Protein AF-A0A1Q7HZE9-F1 (afdb_monomer)

Mean predicted aligned error: 6.3 Å

Solvent-accessible surface area (backbone atoms only — not comparable to full-atom values): 8046 Å² total; per-residue (Å²): 132,82,79,82,75,76,74,52,75,67,42,49,25,52,51,51,8,36,46,72,39,68,31,38,79,47,77,56,101,90,44,35,24,48,38,35,73,38,52,56,94,46,41,68,56,49,51,52,51,26,73,63,34,56,96,59,29,53,78,61,49,77,51,98,76,32,27,34,36,59,33,56,78,47,74,65,48,53,55,48,52,58,35,69,77,31,68,73,62,37,62,76,65,65,43,72,65,12,52,53,45,22,56,48,39,56,52,48,55,52,51,64,70,66,68,57,94,74,76,68,66,70,82,65,59,74,78,75,80,77,73,76,70,77,85,125

Secondary structure (DSSP, 8-state):
-----PPPHHHHHHHHHHHHTT-EEEEETTEEEEEEEE-GGGHHHHHHHHHHHTTTSPPPEE-SS-EEEEPPP-HHHHHHHHHHT-HHHHHHH--HHHHHHHHHHHHHHHHHHTT-SS-GGGGGPPPPP-------

Structure (mmCIF, N/CA/C/O backbone):
data_AF-A0A1Q7HZE9-F1
#
_entry.id   AF-A0A1Q7HZE9-F1
#
loop_
_atom_site.group_PDB
_atom_site.id
_atom_site.type_symbol
_atom_site.label_atom_id
_atom_site.label_alt_id
_atom_site.label_comp_id
_atom_site.label_asym_id
_atom_site.label_entity_id
_atom_site.label_seq_id
_atom_site.pdbx_PDB_ins_code
_atom_site.Cartn_x
_atom_site.Cartn_y
_atom_site.Cartn_z
_atom_site.occupancy
_atom_site.B_iso_or_equiv
_atom_site.auth_seq_id
_atom_site.auth_comp_id
_atom_site.auth_asym_id
_atom_site.auth_atom_id
_atom_site.pdbx_PDB_model_num
ATOM 1 N N . MET A 1 1 ? -0.436 -19.605 14.815 1.00 36.84 1 MET A N 1
ATOM 2 C CA . MET A 1 1 ? -1.090 -18.324 15.170 1.00 36.84 1 MET A CA 1
ATOM 3 C C . MET A 1 1 ? -0.115 -17.196 14.875 1.00 36.84 1 MET A C 1
ATOM 5 O O . MET A 1 1 ? 0.815 -17.005 15.647 1.00 36.84 1 MET A O 1
ATOM 9 N N . ALA A 1 2 ? -0.259 -16.502 13.743 1.00 45.00 2 ALA A N 1
ATOM 10 C CA . ALA A 1 2 ? 0.578 -15.340 13.453 1.00 45.00 2 ALA A CA 1
ATOM 11 C C . ALA A 1 2 ? 0.302 -14.262 14.514 1.00 45.00 2 ALA A C 1
ATOM 13 O O . ALA A 1 2 ? -0.853 -13.878 14.723 1.00 45.00 2 ALA A O 1
ATOM 14 N N . ARG A 1 3 ? 1.344 -13.827 15.233 1.00 47.09 3 ARG A N 1
ATOM 15 C CA . ARG A 1 3 ? 1.274 -12.648 16.105 1.00 47.09 3 ARG A CA 1
ATOM 16 C C . ARG A 1 3 ? 0.713 -11.502 15.260 1.00 47.09 3 ARG A C 1
ATOM 18 O O . ARG A 1 3 ? 1.301 -11.155 14.243 1.00 47.09 3 ARG A O 1
ATOM 25 N N . ARG A 1 4 ? -0.434 -10.951 15.663 1.00 67.44 4 ARG A N 1
ATOM 26 C CA . ARG A 1 4 ? -1.037 -9.763 15.045 1.00 67.44 4 ARG A CA 1
ATOM 27 C C . ARG A 1 4 ? -0.172 -8.566 15.424 1.00 67.44 4 ARG A C 1
ATOM 29 O O . ARG A 1 4 ? -0.395 -7.951 16.462 1.00 67.44 4 ARG A O 1
ATOM 36 N N . ILE A 1 5 ? 0.892 -8.335 14.664 1.00 76.56 5 ILE A N 1
ATOM 37 C CA . ILE A 1 5 ? 1.796 -7.208 14.879 1.00 76.56 5 ILE A CA 1
ATOM 38 C C . ILE A 1 5 ? 0.997 -5.943 14.574 1.00 76.56 5 ILE A C 1
ATOM 40 O O . ILE A 1 5 ? 0.588 -5.721 13.436 1.00 76.56 5 ILE A O 1
ATOM 44 N N . ALA A 1 6 ? 0.730 -5.142 15.605 1.00 84.81 6 ALA A N 1
ATOM 45 C CA . ALA A 1 6 ? 0.088 -3.852 15.417 1.00 84.81 6 ALA A CA 1
ATOM 46 C C . ALA A 1 6 ? 1.022 -2.949 14.593 1.00 84.81 6 ALA A C 1
ATOM 48 O O . ALA A 1 6 ? 2.205 -2.855 14.932 1.00 84.81 6 ALA A O 1
ATOM 49 N N . PRO A 1 7 ? 0.527 -2.309 13.521 1.00 88.75 7 PRO A N 1
ATOM 50 C CA . PRO A 1 7 ? 1.341 -1.391 12.750 1.00 88.75 7 PRO A CA 1
ATOM 51 C C . PRO A 1 7 ? 1.722 -0.177 13.588 1.00 88.75 7 PRO A C 1
ATOM 53 O O . PRO A 1 7 ? 0.885 0.385 14.296 1.00 88.75 7 PRO A O 1
ATOM 56 N N . ASP A 1 8 ? 2.971 0.254 13.469 1.00 90.31 8 ASP A N 1
ATOM 57 C CA . ASP A 1 8 ? 3.403 1.508 14.076 1.00 90.31 8 ASP A CA 1
ATOM 58 C C . ASP A 1 8 ? 2.775 2.727 13.355 1.00 90.31 8 ASP A C 1
ATOM 60 O O . ASP A 1 8 ? 2.248 2.607 12.239 1.00 90.31 8 ASP A O 1
ATOM 64 N N . PRO A 1 9 ? 2.818 3.933 13.954 1.00 90.56 9 PRO A N 1
ATOM 65 C CA . PRO A 1 9 ? 2.228 5.121 13.342 1.00 90.56 9 PRO A CA 1
ATOM 66 C C . PRO A 1 9 ? 2.764 5.448 11.940 1.00 90.56 9 PRO A C 1
ATOM 68 O O . PRO A 1 9 ? 2.000 5.921 11.099 1.00 90.56 9 PRO A O 1
ATOM 71 N N . ALA A 1 10 ? 4.041 5.184 11.646 1.00 90.69 10 ALA A N 1
ATOM 72 C CA . ALA A 1 10 ? 4.611 5.427 10.321 1.00 90.69 10 ALA A CA 1
ATOM 73 C C . ALA A 1 10 ? 4.074 4.418 9.294 1.00 90.69 10 ALA A C 1
ATOM 75 O O . ALA A 1 10 ? 3.722 4.795 8.174 1.00 90.69 10 ALA A O 1
ATOM 76 N N . GLN A 1 11 ? 3.925 3.150 9.679 1.00 93.25 11 GLN A N 1
ATOM 77 C CA . GLN A 1 11 ? 3.277 2.128 8.855 1.00 93.25 11 GLN A CA 1
ATOM 78 C C . GLN A 1 11 ? 1.825 2.489 8.546 1.00 93.25 11 GLN A C 1
ATOM 80 O O . GLN A 1 11 ? 1.396 2.358 7.398 1.00 93.25 11 GLN A O 1
ATOM 85 N N . VAL A 1 12 ? 1.085 3.018 9.526 1.00 93.50 12 VAL A N 1
ATOM 86 C CA . VAL A 1 12 ? -0.278 3.528 9.310 1.00 93.50 12 VAL A CA 1
ATOM 87 C C . VAL A 1 12 ? -0.287 4.646 8.262 1.00 93.50 12 VAL A C 1
ATOM 89 O O . VAL A 1 12 ? -1.111 4.614 7.349 1.00 93.50 12 VAL A O 1
ATOM 92 N N . GLN A 1 13 ? 0.659 5.590 8.306 1.00 94.75 13 GLN A N 1
ATOM 93 C CA . GLN A 1 13 ? 0.758 6.642 7.283 1.00 94.75 13 GLN A CA 1
ATOM 94 C C . GLN A 1 13 ? 1.058 6.085 5.886 1.00 94.75 13 GLN A C 1
ATOM 96 O O . GLN A 1 13 ? 0.469 6.534 4.900 1.00 94.75 13 GLN A O 1
ATOM 101 N N . VAL A 1 14 ? 1.933 5.081 5.781 1.00 95.31 14 VAL A N 1
ATOM 102 C CA . VAL A 1 14 ? 2.225 4.411 4.504 1.00 95.31 14 VAL A CA 1
ATOM 103 C C . VAL A 1 14 ? 0.992 3.679 3.970 1.00 95.31 14 VAL A C 1
ATOM 105 O O . VAL A 1 14 ? 0.710 3.759 2.771 1.00 95.31 14 VAL A O 1
ATOM 108 N N . LEU A 1 15 ? 0.223 3.011 4.835 1.00 95.75 15 LEU A N 1
ATOM 109 C CA . LEU A 1 15 ? -1.041 2.372 4.464 1.00 95.75 15 LEU A CA 1
ATOM 110 C C . LEU A 1 15 ? -2.057 3.400 3.959 1.00 95.75 15 LEU A C 1
ATOM 112 O O . LEU A 1 15 ? -2.589 3.232 2.863 1.00 95.75 15 LEU A O 1
ATOM 116 N N . ILE A 1 16 ? -2.273 4.491 4.698 1.00 96.06 16 ILE A N 1
ATOM 117 C CA . ILE A 1 16 ? -3.205 5.558 4.310 1.00 96.06 16 ILE A CA 1
ATOM 118 C C . ILE A 1 16 ? -2.789 6.188 2.978 1.00 96.06 16 ILE A C 1
ATOM 120 O O . ILE A 1 16 ? -3.603 6.263 2.061 1.00 96.06 16 ILE A O 1
ATOM 124 N N . GLY A 1 17 ? -1.524 6.591 2.823 1.00 95.94 17 GLY A N 1
ATOM 125 C CA . GLY A 1 17 ? -1.032 7.179 1.573 1.00 95.94 17 GLY A CA 1
ATOM 126 C C . GLY A 1 17 ? -1.133 6.218 0.385 1.00 95.94 17 GLY A C 1
ATOM 127 O O . GLY A 1 17 ? -1.454 6.632 -0.730 1.00 95.94 17 GLY A O 1
ATOM 128 N N . THR A 1 18 ? -0.928 4.919 0.627 1.00 96.38 18 THR A N 1
ATOM 129 C CA . THR A 1 18 ? -1.138 3.870 -0.378 1.00 96.38 18 THR A CA 1
ATOM 130 C C . THR A 1 18 ? -2.600 3.771 -0.786 1.00 96.38 18 THR A C 1
ATOM 132 O O . THR A 1 18 ? -2.880 3.756 -1.983 1.00 96.38 18 THR A O 1
ATOM 135 N N . LEU A 1 19 ? -3.525 3.761 0.173 1.00 96.50 19 LEU A N 1
ATOM 136 C CA . LEU A 1 19 ? -4.966 3.664 -0.071 1.00 96.50 19 LEU A CA 1
ATOM 137 C C . LEU A 1 19 ? -5.555 4.906 -0.750 1.00 96.50 19 LEU A C 1
ATOM 139 O O . LEU A 1 19 ? -6.396 4.767 -1.633 1.00 96.50 19 LEU A O 1
ATOM 143 N N . LEU A 1 20 ? -5.082 6.101 -0.389 1.00 94.75 20 LEU A N 1
ATOM 144 C CA . LEU A 1 20 ? -5.455 7.350 -1.062 1.00 94.75 20 LEU A CA 1
ATOM 145 C C . LEU A 1 20 ? -4.970 7.395 -2.516 1.00 94.75 20 LEU A C 1
ATOM 147 O O . LEU A 1 20 ? -5.588 8.034 -3.364 1.00 94.75 20 LEU A O 1
ATOM 151 N N . GLY A 1 21 ? -3.853 6.730 -2.809 1.00 94.44 21 GLY A N 1
ATOM 152 C CA . GLY A 1 21 ? -3.359 6.546 -4.165 1.00 94.44 21 GLY A CA 1
ATOM 153 C C . GLY A 1 21 ? -4.010 5.351 -4.865 1.00 94.44 21 GLY A C 1
ATOM 154 O O . GLY A 1 21 ? -5.180 5.352 -5.258 1.00 94.44 21 GLY A O 1
ATOM 155 N N . ARG A 1 22 ? -3.202 4.313 -5.086 1.00 94.75 22 ARG A N 1
ATOM 156 C CA . ARG A 1 22 ? -3.571 3.153 -5.914 1.00 94.75 22 ARG A CA 1
ATOM 157 C C . ARG A 1 22 ? -3.902 1.885 -5.142 1.00 94.75 22 ARG A C 1
ATOM 159 O O . ARG A 1 22 ? -4.406 0.935 -5.735 1.00 94.75 22 ARG A O 1
ATOM 166 N N . GLY A 1 23 ? -3.624 1.857 -3.846 1.00 95.62 23 GLY A N 1
ATOM 167 C CA . GLY A 1 23 ? -4.011 0.760 -2.977 1.00 95.62 23 GLY A CA 1
ATOM 168 C C . GLY A 1 23 ? -5.525 0.610 -2.938 1.00 95.62 23 GLY A C 1
ATOM 169 O O . GLY A 1 23 ? -6.270 1.588 -3.015 1.00 95.62 23 GLY A O 1
ATOM 170 N N . ARG A 1 24 ? -5.991 -0.625 -2.824 1.00 95.81 24 ARG A N 1
ATOM 171 C CA . ARG A 1 24 ? -7.402 -0.962 -2.665 1.00 95.81 24 ARG A CA 1
ATOM 172 C C . ARG A 1 24 ? -7.547 -1.925 -1.505 1.00 95.81 24 ARG A C 1
ATOM 174 O O . ARG A 1 24 ? -6.731 -2.828 -1.348 1.00 95.81 24 ARG A O 1
ATOM 181 N N . LEU A 1 25 ? -8.596 -1.734 -0.717 1.00 95.94 25 LEU A N 1
ATOM 182 C CA . LEU A 1 25 ? -9.053 -2.741 0.227 1.00 95.94 25 LEU A CA 1
ATOM 183 C C . LEU A 1 25 ? -10.051 -3.631 -0.499 1.00 95.94 25 LEU A C 1
ATOM 185 O O . LEU A 1 25 ? -11.024 -3.140 -1.067 1.00 95.94 25 LEU A O 1
ATOM 189 N N . VAL A 1 26 ? -9.779 -4.927 -0.517 1.00 94.31 26 VAL A N 1
ATOM 190 C CA . VAL A 1 26 ? -10.618 -5.923 -1.175 1.00 94.31 26 VAL A CA 1
ATOM 191 C C . VAL A 1 26 ? -11.153 -6.854 -0.098 1.00 94.31 26 VAL A C 1
ATOM 193 O O . VAL A 1 26 ? -10.385 -7.447 0.660 1.00 94.31 26 VAL A O 1
ATOM 196 N N . ALA A 1 27 ? -12.476 -6.957 -0.017 1.00 91.88 27 ALA A N 1
ATOM 197 C CA . ALA A 1 27 ? -13.153 -7.889 0.872 1.00 91.88 27 ALA A CA 1
ATOM 198 C C . ALA A 1 27 ? -13.407 -9.220 0.149 1.00 91.88 27 ALA A C 1
ATOM 200 O O . ALA A 1 27 ? -13.814 -9.239 -1.013 1.00 91.88 27 ALA A O 1
ATOM 201 N N . ASN A 1 28 ? -13.173 -10.332 0.837 1.00 87.38 28 ASN A N 1
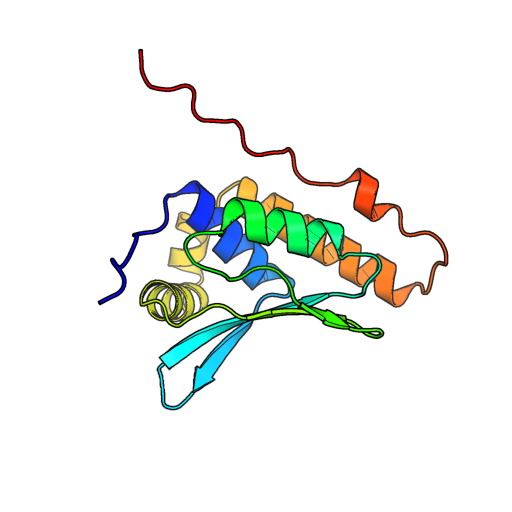ATOM 202 C CA . ASN A 1 28 ? -13.575 -11.674 0.426 1.00 87.38 28 ASN A CA 1
ATOM 203 C C . ASN A 1 28 ? -14.152 -12.438 1.635 1.00 87.38 28 ASN A C 1
ATOM 205 O O . ASN A 1 28 ? -14.241 -11.894 2.736 1.00 87.38 28 ASN A O 1
ATOM 209 N N . ALA A 1 29 ? -14.524 -13.706 1.437 1.00 86.06 29 ALA A N 1
ATOM 210 C CA . ALA A 1 29 ? -15.051 -14.562 2.506 1.00 86.06 29 ALA A CA 1
ATOM 211 C C . ALA A 1 29 ? -14.085 -14.725 3.699 1.00 86.06 29 ALA A C 1
ATOM 213 O O . ALA A 1 29 ? -14.511 -14.998 4.817 1.00 86.06 29 ALA A O 1
ATOM 214 N N . GLU A 1 30 ? -12.785 -14.533 3.477 1.00 81.25 30 GLU A N 1
ATOM 215 C CA . GLU A 1 30 ? -11.743 -14.700 4.489 1.00 81.25 30 GLU A CA 1
ATOM 216 C C . GLU A 1 30 ? -11.469 -13.397 5.252 1.00 81.25 30 GLU A C 1
ATOM 218 O O . GLU A 1 30 ? -10.954 -13.451 6.368 1.00 81.25 30 GLU A O 1
ATOM 223 N N . GLY A 1 31 ? -11.829 -12.230 4.705 1.00 86.38 31 GLY A N 1
ATOM 224 C CA . GLY A 1 31 ? -11.716 -10.914 5.338 1.00 86.38 31 GLY A CA 1
ATOM 225 C C . GLY A 1 31 ? -11.319 -9.797 4.368 1.00 86.38 31 GLY A C 1
ATOM 226 O O . GLY A 1 31 ? -11.541 -9.878 3.163 1.00 86.38 31 GLY A O 1
ATOM 227 N N . VAL A 1 32 ? -10.729 -8.726 4.904 1.00 91.75 32 VAL A N 1
ATOM 228 C CA . VAL A 1 32 ? -10.247 -7.579 4.117 1.00 91.75 32 VAL A CA 1
ATOM 229 C C . VAL A 1 32 ? -8.731 -7.663 3.962 1.00 91.75 32 VAL A C 1
ATOM 231 O O . VAL A 1 32 ? -8.016 -7.899 4.939 1.00 91.75 32 VAL A O 1
ATOM 234 N N . HIS A 1 33 ? -8.243 -7.448 2.743 1.00 93.44 33 HIS A N 1
ATOM 235 C CA . HIS A 1 33 ? -6.818 -7.379 2.428 1.00 93.44 33 HIS A CA 1
ATOM 236 C C . HIS A 1 33 ? -6.497 -6.144 1.583 1.00 93.44 33 HIS A C 1
ATOM 238 O O . HIS A 1 33 ? -7.345 -5.625 0.855 1.00 93.44 33 HIS A O 1
ATOM 244 N N . LEU A 1 34 ? -5.252 -5.684 1.670 1.00 95.88 34 LEU A N 1
ATOM 245 C CA . LEU A 1 34 ? -4.703 -4.650 0.808 1.00 95.88 34 LEU A CA 1
ATOM 246 C C . LEU A 1 34 ? -4.234 -5.274 -0.511 1.00 95.88 34 LEU A C 1
ATOM 248 O O . LEU A 1 34 ? -3.477 -6.244 -0.521 1.00 95.88 34 LEU A O 1
ATOM 252 N N . ALA A 1 35 ? -4.629 -4.666 -1.623 1.00 95.81 35 ALA A N 1
ATOM 253 C CA . ALA A 1 35 ? -4.125 -4.953 -2.955 1.00 95.81 35 ALA A CA 1
ATOM 254 C C . ALA A 1 35 ? -3.541 -3.680 -3.581 1.00 95.81 35 ALA A C 1
ATOM 256 O O . ALA A 1 35 ? -4.144 -2.609 -3.520 1.00 95.81 35 ALA A O 1
ATOM 257 N N . LEU A 1 36 ? -2.377 -3.794 -4.212 1.00 95.94 36 LEU A N 1
ATOM 258 C CA . LEU A 1 36 ? -1.730 -2.728 -4.972 1.00 95.94 36 LEU A CA 1
ATOM 259 C C . LEU A 1 36 ? -1.191 -3.311 -6.276 1.00 95.94 36 LEU A C 1
ATOM 261 O O . LEU A 1 36 ? -0.514 -4.337 -6.266 1.00 95.94 36 LEU A O 1
ATOM 265 N N . ALA A 1 37 ? -1.458 -2.631 -7.387 1.00 95.31 37 ALA A N 1
ATOM 266 C CA . ALA A 1 37 ? -0.925 -2.978 -8.696 1.00 95.31 37 ALA A CA 1
ATOM 267 C C . ALA A 1 37 ? -0.253 -1.759 -9.329 1.00 95.31 37 ALA A C 1
ATOM 269 O O . ALA A 1 37 ? -0.858 -0.691 -9.430 1.00 95.31 37 ALA A O 1
ATOM 270 N N . LEU A 1 38 ? 0.991 -1.928 -9.772 1.00 93.75 38 LEU A N 1
ATOM 271 C CA . LEU A 1 38 ? 1.796 -0.880 -10.398 1.00 93.75 38 LEU A CA 1
ATOM 272 C C . LEU A 1 38 ? 2.338 -1.330 -11.752 1.00 93.75 38 LEU A C 1
ATOM 274 O O . LEU A 1 38 ? 2.536 -2.521 -11.989 1.00 93.75 38 LEU A O 1
ATOM 278 N N . ASP A 1 39 ? 2.598 -0.375 -12.642 1.00 92.06 39 ASP A N 1
ATOM 279 C CA . ASP A 1 39 ? 3.388 -0.613 -13.850 1.00 92.06 39 ASP A CA 1
ATOM 280 C C . ASP A 1 39 ? 4.817 -1.070 -13.475 1.00 92.06 39 ASP A C 1
ATOM 282 O O . ASP A 1 39 ? 5.368 -0.586 -12.480 1.00 92.06 39 ASP A O 1
ATOM 286 N N . PRO A 1 40 ? 5.451 -1.978 -14.243 1.00 91.25 40 PRO A N 1
ATOM 287 C CA . PRO A 1 40 ? 6.816 -2.439 -13.986 1.00 91.25 40 PRO A CA 1
ATOM 288 C C . PRO A 1 40 ? 7.858 -1.322 -13.851 1.00 91.25 40 PRO A C 1
ATOM 290 O O . PRO A 1 40 ? 8.798 -1.462 -13.069 1.00 91.25 40 PRO A O 1
ATOM 293 N N . ARG A 1 41 ? 7.670 -0.175 -14.520 1.00 89.25 41 ARG A N 1
ATOM 294 C CA . ARG A 1 41 ? 8.531 1.018 -14.376 1.00 89.25 41 ARG A CA 1
ATOM 295 C C . ARG A 1 41 ? 8.519 1.598 -12.957 1.00 89.25 41 ARG A C 1
ATOM 297 O O . ARG A 1 41 ? 9.426 2.335 -12.576 1.00 89.25 41 ARG A O 1
ATOM 304 N N . HIS A 1 42 ? 7.507 1.256 -12.165 1.00 91.44 42 HIS A N 1
ATOM 305 C CA . HIS A 1 42 ? 7.308 1.689 -10.786 1.00 91.44 42 HIS A CA 1
ATOM 306 C C . HIS A 1 42 ? 7.564 0.569 -9.765 1.00 91.44 42 HIS A C 1
ATOM 308 O O . HIS A 1 42 ? 7.178 0.696 -8.604 1.00 91.44 42 HIS A O 1
ATOM 314 N N . ALA A 1 43 ? 8.262 -0.508 -10.157 1.00 91.19 43 ALA A N 1
ATOM 315 C CA . ALA A 1 43 ? 8.631 -1.613 -9.263 1.00 91.19 43 ALA A CA 1
ATOM 316 C C . ALA A 1 43 ? 9.371 -1.151 -7.996 1.00 91.19 43 ALA A C 1
ATOM 318 O O . ALA A 1 43 ? 9.206 -1.738 -6.930 1.00 91.19 43 ALA A O 1
ATOM 319 N N . TRP A 1 44 ? 10.153 -0.074 -8.100 1.00 90.69 44 TRP A N 1
ATOM 320 C CA . TRP A 1 44 ? 10.863 0.529 -6.973 1.00 90.69 44 TRP A CA 1
ATOM 321 C C . TRP A 1 44 ? 9.919 1.026 -5.870 1.00 90.69 44 TRP A C 1
ATOM 323 O O . TRP A 1 44 ? 10.301 1.010 -4.702 1.00 90.69 44 TRP A O 1
ATOM 333 N N . LEU A 1 45 ? 8.698 1.456 -6.215 1.00 92.75 45 LEU A N 1
ATOM 334 C CA . LEU A 1 45 ? 7.720 1.914 -5.232 1.00 92.75 45 LEU A CA 1
ATOM 335 C C . LEU A 1 45 ? 7.085 0.726 -4.518 1.00 92.75 45 LEU A C 1
ATOM 337 O O . LEU A 1 45 ? 6.941 0.774 -3.305 1.00 92.75 45 LEU A O 1
ATOM 341 N N . ALA A 1 46 ? 6.785 -0.359 -5.240 1.00 92.81 46 ALA A N 1
ATOM 342 C CA . ALA A 1 46 ? 6.326 -1.599 -4.618 1.00 92.81 46 ALA A CA 1
ATOM 343 C C . ALA A 1 46 ? 7.374 -2.149 -3.636 1.00 92.81 46 ALA A C 1
ATOM 345 O O . ALA A 1 46 ? 7.039 -2.514 -2.513 1.00 92.81 46 ALA A O 1
ATOM 346 N N . GLU A 1 47 ? 8.649 -2.143 -4.032 1.00 91.94 47 GLU A N 1
ATOM 347 C CA . GLU A 1 47 ? 9.754 -2.552 -3.162 1.00 91.94 47 GLU A CA 1
ATOM 348 C C . GLU A 1 47 ? 9.859 -1.657 -1.920 1.00 91.94 47 GLU A C 1
ATOM 350 O O . GLU A 1 47 ? 9.951 -2.147 -0.798 1.00 91.94 47 GLU A O 1
ATOM 355 N N . TRP A 1 48 ? 9.782 -0.335 -2.100 1.00 92.62 48 TRP A N 1
ATOM 356 C CA . TRP A 1 48 ? 9.793 0.608 -0.983 1.00 92.62 48 TRP A CA 1
ATOM 357 C C . TRP A 1 48 ? 8.595 0.398 -0.042 1.00 92.62 48 TRP A C 1
ATOM 359 O O . TRP A 1 48 ? 8.765 0.391 1.175 1.00 92.62 48 TRP A O 1
ATOM 369 N N . THR A 1 49 ? 7.392 0.173 -0.580 1.00 93.12 49 THR A N 1
ATOM 370 C CA . THR A 1 49 ? 6.189 -0.109 0.214 1.00 93.12 49 THR A CA 1
ATOM 371 C C . THR A 1 49 ? 6.336 -1.410 1.000 1.00 93.12 49 THR A C 1
ATOM 373 O O . THR A 1 49 ? 6.012 -1.427 2.185 1.00 93.12 49 THR A O 1
ATOM 376 N N . TYR A 1 50 ? 6.873 -2.470 0.388 1.00 92.69 50 TYR A N 1
ATOM 377 C CA . TYR A 1 50 ? 7.183 -3.719 1.086 1.00 92.69 50 TYR A CA 1
ATOM 378 C C . TYR A 1 50 ? 8.174 -3.494 2.231 1.00 92.69 50 TYR A C 1
ATOM 380 O O . TYR A 1 50 ? 7.894 -3.889 3.355 1.00 92.69 50 TYR A O 1
ATOM 388 N N . GLN A 1 51 ? 9.270 -2.768 2.003 1.00 91.56 51 GLN A N 1
ATOM 389 C CA . GLN A 1 51 ? 10.251 -2.464 3.054 1.00 91.56 51 GLN A CA 1
ATOM 390 C C . GLN A 1 51 ? 9.638 -1.717 4.248 1.00 91.56 51 GLN A C 1
ATOM 392 O O . GLN A 1 51 ? 10.067 -1.914 5.382 1.00 91.56 51 GLN A O 1
ATOM 397 N N . ARG A 1 52 ? 8.625 -0.873 4.015 1.00 89.25 52 ARG A N 1
ATOM 398 C CA . ARG A 1 52 ? 7.907 -0.173 5.091 1.00 89.25 52 ARG A CA 1
ATOM 399 C C . ARG A 1 52 ? 6.859 -1.039 5.785 1.00 89.25 52 ARG A C 1
ATOM 401 O O . ARG A 1 52 ? 6.564 -0.799 6.950 1.00 89.25 52 ARG A O 1
ATOM 408 N N . LEU A 1 53 ? 6.302 -2.029 5.095 1.00 90.81 53 LEU A N 1
ATOM 409 C CA . LEU A 1 53 ? 5.162 -2.819 5.560 1.00 90.81 53 LEU A CA 1
ATOM 410 C C . LEU A 1 53 ? 5.476 -4.313 5.711 1.00 90.81 53 LEU A C 1
ATOM 412 O O . LEU A 1 53 ? 4.541 -5.098 5.799 1.00 90.81 53 LEU A O 1
ATOM 416 N N . ALA A 1 54 ? 6.745 -4.722 5.747 1.00 79.88 54 ALA A N 1
ATOM 417 C CA . ALA A 1 54 ? 7.172 -6.126 5.714 1.00 79.88 54 ALA A CA 1
ATOM 418 C C . ALA A 1 54 ? 6.491 -7.063 6.745 1.00 79.88 54 ALA A C 1
ATOM 420 O O . ALA A 1 54 ? 6.316 -8.236 6.426 1.00 79.88 54 ALA A O 1
ATOM 421 N N . PRO A 1 55 ? 6.038 -6.602 7.935 1.00 83.69 55 PRO A N 1
ATOM 422 C CA . PRO A 1 55 ? 5.235 -7.440 8.836 1.00 83.69 55 PRO A CA 1
ATOM 423 C C . PRO A 1 55 ? 3.782 -7.677 8.383 1.00 83.69 55 PRO A C 1
ATOM 425 O O . PRO A 1 55 ? 3.109 -8.553 8.914 1.00 83.69 55 PRO A O 1
ATOM 428 N N . LEU A 1 56 ? 3.272 -6.860 7.461 1.00 87.12 56 LEU A N 1
ATOM 429 C CA . LEU A 1 56 ? 1.865 -6.795 7.050 1.00 87.12 56 LEU A CA 1
ATOM 430 C C . LEU A 1 56 ? 1.651 -7.242 5.602 1.00 87.12 56 LEU A C 1
ATOM 432 O O . LEU A 1 56 ? 0.556 -7.674 5.243 1.00 87.12 56 LEU A O 1
ATOM 436 N N . VAL A 1 57 ? 2.665 -7.093 4.748 1.00 90.25 57 VAL A N 1
ATOM 437 C CA . VAL A 1 57 ? 2.575 -7.418 3.323 1.00 90.25 57 VAL A CA 1
ATOM 438 C C . VAL A 1 57 ? 3.735 -8.319 2.900 1.00 90.25 57 VAL A C 1
ATOM 440 O O . VAL A 1 57 ? 4.871 -8.078 3.314 1.00 90.25 57 VAL A O 1
ATOM 443 N N . PRO A 1 58 ? 3.486 -9.333 2.055 1.00 91.44 58 PRO A N 1
ATOM 444 C CA . PRO A 1 58 ? 4.548 -10.145 1.485 1.00 91.44 58 PRO A CA 1
ATOM 445 C C . PRO A 1 58 ? 5.341 -9.354 0.438 1.00 91.44 58 PRO A C 1
ATOM 447 O O . PRO A 1 58 ? 4.927 -8.279 -0.016 1.00 91.44 58 PRO A O 1
ATOM 450 N N . ALA A 1 59 ? 6.476 -9.920 0.024 1.00 92.25 59 ALA A N 1
ATOM 451 C CA . ALA A 1 59 ? 7.305 -9.351 -1.030 1.00 92.25 59 ALA A CA 1
ATOM 452 C C . ALA A 1 59 ? 6.508 -9.154 -2.341 1.00 92.25 59 ALA A C 1
ATOM 454 O O . ALA A 1 59 ? 5.635 -9.971 -2.662 1.00 92.25 59 ALA A O 1
ATOM 455 N N . PRO A 1 60 ? 6.797 -8.103 -3.134 1.00 94.06 60 PRO A N 1
ATOM 456 C CA . PRO A 1 60 ? 6.054 -7.836 -4.358 1.00 94.06 60 PRO A CA 1
ATOM 457 C C . PRO A 1 60 ? 6.267 -8.920 -5.419 1.00 94.06 60 PRO A C 1
ATOM 459 O O . PRO A 1 60 ? 7.398 -9.275 -5.754 1.00 94.06 60 PRO A O 1
ATOM 462 N N . VAL A 1 61 ? 5.180 -9.377 -6.037 1.00 95.19 61 VAL A N 1
ATOM 463 C CA . VAL A 1 61 ? 5.224 -10.324 -7.156 1.00 95.19 61 VAL A CA 1
ATOM 464 C C . VAL A 1 61 ? 5.327 -9.548 -8.465 1.00 95.19 61 VAL A C 1
ATOM 466 O O . VAL A 1 61 ? 4.490 -8.696 -8.771 1.00 95.19 61 VAL A O 1
ATOM 469 N N . ARG A 1 62 ? 6.359 -9.839 -9.262 1.00 94.00 62 ARG A N 1
ATOM 470 C CA . ARG A 1 62 ? 6.589 -9.189 -10.559 1.00 94.00 62 ARG A CA 1
ATOM 471 C C . ARG A 1 62 ? 6.070 -10.061 -11.696 1.00 94.00 62 ARG A C 1
ATOM 473 O O . ARG A 1 62 ? 6.392 -11.239 -11.787 1.00 94.00 62 ARG A O 1
ATOM 480 N N . SER A 1 63 ? 5.311 -9.451 -12.596 1.00 90.88 63 SER A N 1
ATOM 481 C CA . SER A 1 63 ? 4.898 -10.028 -13.877 1.00 90.88 63 SER A CA 1
ATOM 482 C C . SER A 1 63 ? 5.357 -9.124 -15.024 1.00 90.88 63 SER A C 1
ATOM 484 O O . SER A 1 63 ? 5.778 -7.988 -14.796 1.00 90.88 63 SER A O 1
ATOM 486 N N . ARG A 1 64 ? 5.227 -9.587 -16.275 1.00 85.31 64 ARG A N 1
ATOM 487 C CA . ARG A 1 64 ? 5.567 -8.772 -17.459 1.00 85.31 64 ARG A CA 1
ATOM 488 C C . ARG A 1 64 ? 4.762 -7.470 -17.547 1.00 85.31 64 ARG A C 1
ATOM 490 O O . ARG A 1 64 ? 5.266 -6.491 -18.080 1.00 85.31 64 ARG A O 1
ATOM 497 N N . ALA A 1 65 ? 3.527 -7.458 -17.043 1.00 90.00 65 ALA A N 1
ATOM 498 C CA . ALA A 1 65 ? 2.615 -6.324 -17.194 1.00 90.00 65 ALA A CA 1
ATOM 499 C C . ALA A 1 65 ? 2.473 -5.468 -15.929 1.00 90.00 65 ALA A C 1
ATOM 501 O O . ALA A 1 65 ? 2.095 -4.298 -16.031 1.00 90.00 65 ALA A O 1
ATOM 502 N N . ARG A 1 66 ? 2.709 -6.041 -14.741 1.00 94.06 66 ARG A N 1
ATOM 503 C CA . ARG A 1 66 ? 2.435 -5.408 -13.441 1.00 94.06 66 ARG A CA 1
ATOM 504 C C . ARG A 1 66 ? 3.354 -5.914 -12.332 1.00 94.06 66 ARG A C 1
ATOM 506 O O . ARG A 1 66 ? 3.793 -7.063 -12.360 1.00 94.06 66 ARG A O 1
ATOM 513 N N . VAL A 1 67 ? 3.540 -5.083 -11.314 1.00 95.38 67 VAL A N 1
ATOM 514 C CA . VAL A 1 67 ? 4.068 -5.465 -9.999 1.00 95.38 67 VAL A CA 1
ATOM 515 C C . VAL A 1 67 ? 2.931 -5.410 -8.993 1.00 95.38 67 VAL A C 1
ATOM 517 O O . VAL A 1 67 ? 2.217 -4.408 -8.929 1.00 95.38 67 VAL A O 1
ATOM 520 N N . LEU A 1 68 ? 2.746 -6.494 -8.248 1.00 96.25 68 LEU A N 1
ATOM 521 C CA . LEU A 1 68 ? 1.608 -6.695 -7.362 1.00 96.25 68 LEU A CA 1
ATOM 522 C C . LEU A 1 68 ? 2.070 -6.828 -5.914 1.00 96.25 68 LEU A C 1
ATOM 524 O O . LEU A 1 68 ? 3.016 -7.557 -5.625 1.00 96.25 68 LEU A O 1
ATOM 528 N N . ILE A 1 69 ? 1.354 -6.173 -5.006 1.00 95.81 69 ILE A N 1
ATOM 529 C CA . ILE A 1 69 ? 1.383 -6.470 -3.574 1.00 95.81 69 ILE A CA 1
ATOM 530 C C . ILE A 1 69 ? -0.025 -6.892 -3.187 1.00 95.81 69 ILE A C 1
ATOM 532 O O . ILE A 1 69 ? -0.992 -6.187 -3.482 1.00 95.81 69 ILE A O 1
ATOM 536 N N . ARG A 1 70 ? -0.133 -8.035 -2.516 1.00 94.38 70 ARG A N 1
ATOM 537 C CA . ARG A 1 70 ? -1.373 -8.498 -1.902 1.00 94.38 70 ARG A CA 1
ATOM 538 C C . ARG A 1 70 ? -1.054 -8.898 -0.475 1.00 94.38 70 ARG A C 1
ATOM 540 O O . ARG A 1 70 ? -0.290 -9.834 -0.279 1.00 94.38 70 ARG A O 1
ATOM 547 N N . SER A 1 71 ? -1.577 -8.157 0.493 1.00 92.44 71 SER A N 1
ATOM 548 C CA . SER A 1 71 ? -1.335 -8.451 1.901 1.00 92.44 71 SER A CA 1
ATOM 549 C C . SER A 1 71 ? -1.987 -9.765 2.315 1.00 92.44 71 SER A C 1
ATOM 551 O O . SER A 1 71 ? -2.963 -10.214 1.705 1.00 92.44 71 SER A O 1
ATOM 553 N N . GLU A 1 72 ? -1.503 -10.326 3.418 1.00 87.25 72 GLU A N 1
ATOM 554 C CA . GLU A 1 72 ? -2.301 -11.275 4.187 1.00 87.25 72 GLU A CA 1
ATOM 555 C C . GLU A 1 72 ? -3.468 -10.547 4.872 1.00 87.25 72 GLU A C 1
ATOM 557 O O . GLU A 1 72 ? -3.580 -9.316 4.843 1.00 87.25 72 GLU A O 1
ATOM 562 N N . ARG A 1 73 ? -4.373 -11.304 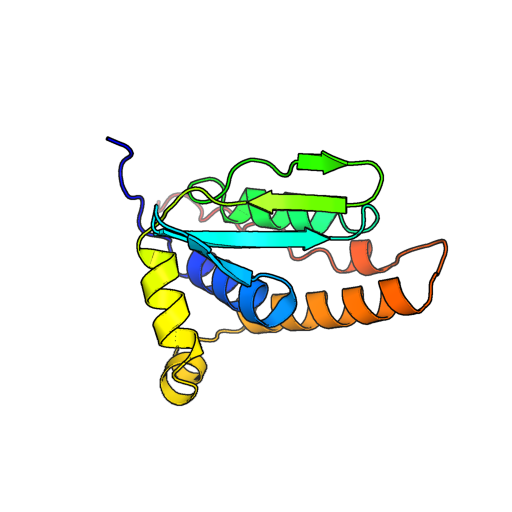5.492 1.00 86.50 73 ARG A N 1
ATOM 563 C CA . ARG A 1 73 ? -5.460 -10.721 6.278 1.0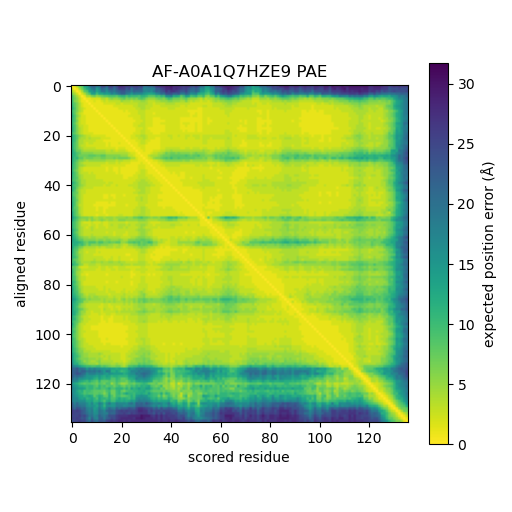0 86.50 73 ARG A CA 1
ATOM 564 C C . ARG A 1 73 ? -4.904 -10.058 7.538 1.00 86.50 73 ARG A C 1
ATOM 566 O O . ARG A 1 73 ? -4.225 -10.699 8.336 1.00 86.50 73 ARG A O 1
ATOM 573 N N . HIS A 1 74 ? -5.332 -8.824 7.796 1.00 87.81 74 HIS A N 1
ATOM 574 C CA . HIS A 1 74 ? -5.037 -8.126 9.045 1.00 87.81 74 HIS A CA 1
ATOM 575 C C . HIS A 1 74 ? -6.238 -7.287 9.520 1.00 87.81 74 HIS A C 1
ATOM 577 O O . HIS A 1 74 ? -6.859 -6.617 8.692 1.00 87.81 74 HIS A O 1
ATOM 583 N N . PRO A 1 75 ? -6.572 -7.270 10.831 1.00 88.62 75 PRO A N 1
ATOM 584 C CA . PRO A 1 75 ? -7.686 -6.472 11.360 1.00 88.62 75 PRO A CA 1
ATOM 585 C C . PRO A 1 75 ? -7.611 -4.980 11.016 1.00 88.62 75 PRO A C 1
ATOM 587 O O . PRO A 1 75 ? -8.638 -4.381 10.707 1.00 88.62 75 PRO A O 1
ATOM 590 N N . ILE A 1 76 ? -6.393 -4.420 10.954 1.00 91.56 76 ILE A N 1
ATOM 591 C CA . ILE A 1 76 ? -6.173 -3.013 10.578 1.00 91.56 76 ILE A CA 1
ATOM 592 C C . ILE A 1 76 ? -6.840 -2.646 9.250 1.00 91.56 76 ILE A C 1
ATOM 594 O O . ILE A 1 76 ? -7.274 -1.517 9.076 1.00 91.56 76 ILE A O 1
ATOM 598 N N . TYR A 1 77 ? -6.954 -3.577 8.299 1.00 93.44 77 TYR A N 1
ATOM 599 C CA . TYR A 1 77 ? -7.572 -3.279 7.010 1.00 93.44 77 TYR A CA 1
ATOM 600 C C . TYR A 1 77 ? -9.077 -3.037 7.137 1.00 93.44 77 TYR A C 1
ATOM 602 O O . TYR A 1 77 ? -9.613 -2.209 6.410 1.00 93.44 77 TYR A O 1
ATOM 610 N N . GLY A 1 78 ? -9.752 -3.695 8.083 1.00 91.69 78 GLY A N 1
ATOM 611 C CA . GLY A 1 78 ? -11.144 -3.385 8.410 1.00 91.69 78 GLY A CA 1
ATOM 612 C C . GLY A 1 78 ? -11.280 -2.010 9.067 1.00 91.69 78 GLY A C 1
ATOM 613 O O . GLY A 1 78 ? -12.135 -1.223 8.675 1.00 91.69 78 GLY A O 1
ATOM 614 N N . GLU A 1 79 ? -10.389 -1.684 10.005 1.00 91.75 79 GLU A N 1
ATOM 615 C CA . GLU A 1 79 ? -10.356 -0.367 10.660 1.00 91.75 79 GLU A CA 1
ATOM 616 C C . GLU A 1 79 ? -10.092 0.763 9.654 1.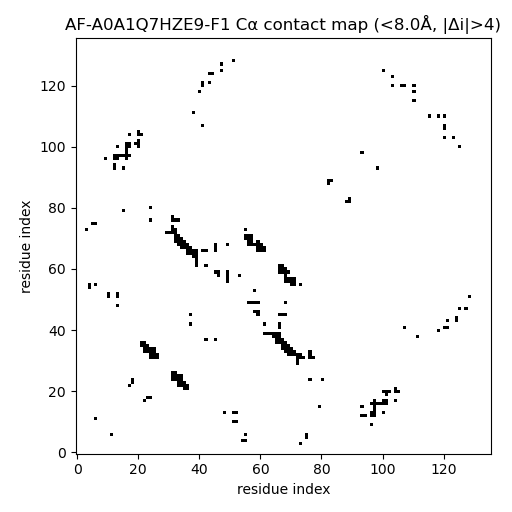00 91.75 79 GLU A C 1
ATOM 618 O O . GLU A 1 79 ? -10.785 1.780 9.652 1.00 91.75 79 GLU A O 1
ATOM 623 N N . LEU A 1 80 ? -9.141 0.559 8.739 1.00 93.00 80 LEU A N 1
ATOM 624 C CA . LEU A 1 80 ? -8.834 1.500 7.664 1.00 93.00 80 LEU A CA 1
ATOM 625 C C . LEU A 1 80 ? -9.992 1.641 6.673 1.00 93.00 80 LEU A C 1
ATOM 627 O O . LEU A 1 80 ? -10.226 2.748 6.196 1.00 93.00 80 LEU A O 1
ATOM 631 N N . ALA A 1 81 ? -10.737 0.569 6.379 1.00 91.56 81 ALA A N 1
ATOM 632 C CA . ALA A 1 81 ? -11.939 0.664 5.551 1.00 91.56 81 ALA A CA 1
ATOM 633 C C . ALA A 1 81 ? -12.971 1.606 6.191 1.00 91.56 81 ALA A C 1
ATOM 635 O O . ALA A 1 81 ? -13.435 2.542 5.541 1.00 91.56 81 ALA A O 1
ATOM 636 N N . SER A 1 82 ? -13.254 1.423 7.484 1.00 89.94 82 SER A N 1
ATOM 637 C CA . SER A 1 82 ? -14.159 2.297 8.242 1.00 89.94 82 SER A CA 1
ATOM 638 C C . SER A 1 82 ? -13.656 3.743 8.310 1.00 89.94 82 SER A C 1
ATOM 640 O O . SER A 1 82 ? -14.442 4.686 8.178 1.00 89.94 82 SER A O 1
ATOM 642 N N . LEU A 1 83 ? -12.341 3.933 8.468 1.00 90.44 83 LEU A N 1
ATOM 643 C CA . LEU A 1 83 ? -11.713 5.253 8.485 1.00 90.44 83 LEU A CA 1
ATOM 644 C C . LEU A 1 83 ? -11.875 5.979 7.143 1.00 90.44 83 LEU A C 1
ATOM 646 O O . LEU A 1 83 ? -12.205 7.163 7.121 1.00 90.44 83 LEU A O 1
ATOM 650 N N . LEU A 1 84 ? -11.680 5.275 6.025 1.00 88.06 84 LEU A N 1
ATOM 651 C CA . LEU A 1 84 ? -11.841 5.831 4.678 1.00 88.06 84 LEU A CA 1
ATOM 652 C C . LEU A 1 84 ? -13.287 6.252 4.383 1.00 88.06 84 LEU A C 1
ATOM 654 O O . LEU A 1 84 ? -13.501 7.215 3.650 1.00 88.06 84 LEU A O 1
ATOM 658 N N . CYS A 1 85 ? -14.274 5.589 4.990 1.00 88.56 85 CYS A N 1
ATOM 659 C CA . CYS A 1 85 ? -15.681 5.988 4.919 1.00 88.56 85 CYS A CA 1
ATOM 660 C C . CYS A 1 85 ? -16.016 7.226 5.773 1.00 88.56 85 CYS A C 1
ATOM 662 O O . CYS A 1 85 ? -17.125 7.746 5.675 1.00 88.56 85 CYS A O 1
ATOM 664 N N . SER A 1 86 ? -15.074 7.720 6.587 1.00 90.94 86 SER A N 1
ATOM 665 C CA . SER A 1 86 ? -15.278 8.818 7.538 1.00 90.94 86 SER A CA 1
ATOM 666 C C . SER A 1 86 ? -14.289 9.973 7.296 1.00 90.94 86 SER A C 1
ATOM 668 O O . SER A 1 86 ? -13.287 10.094 8.008 1.00 90.94 86 SER A O 1
ATOM 670 N N . PRO A 1 87 ? -14.558 10.891 6.344 1.00 86.06 87 PRO A N 1
ATOM 671 C CA . PRO A 1 87 ? -13.611 11.944 5.951 1.00 86.06 87 PRO A CA 1
ATOM 672 C C . PRO A 1 87 ? -13.165 12.884 7.083 1.00 86.06 87 PRO A C 1
ATOM 674 O O . PRO A 1 87 ? -12.084 13.469 7.015 1.00 86.06 87 PRO A O 1
ATOM 677 N N . GLY A 1 88 ? -13.997 13.075 8.114 1.00 89.88 88 GLY A N 1
ATOM 678 C CA . GLY A 1 88 ? -13.635 13.857 9.302 1.00 89.88 88 GLY A CA 1
ATOM 679 C C . GLY A 1 88 ? -12.514 13.198 10.108 1.00 89.88 88 GLY A C 1
ATOM 680 O O . GLY A 1 88 ? -11.505 13.837 10.393 1.00 89.88 88 GLY A O 1
ATOM 681 N N . LEU A 1 89 ? -12.655 11.900 10.390 1.00 87.31 89 LEU A N 1
ATOM 682 C CA . LEU A 1 89 ? -11.653 11.116 11.114 1.00 87.31 89 LEU A CA 1
ATOM 683 C C . LEU A 1 89 ? -10.377 10.945 10.291 1.00 87.31 89 LEU A C 1
ATOM 685 O O . LEU A 1 89 ? -9.279 11.120 10.810 1.00 87.31 89 LEU A O 1
ATOM 689 N N . LEU A 1 90 ? -10.514 10.679 8.989 1.00 91.06 90 LEU A N 1
ATOM 690 C CA . LEU A 1 90 ? -9.370 10.543 8.092 1.00 91.06 90 LEU A CA 1
ATOM 691 C C . LEU A 1 90 ? -8.507 11.812 8.085 1.00 91.06 90 LEU A C 1
ATOM 693 O O . LEU A 1 90 ? -7.289 11.717 8.205 1.00 91.06 90 LEU A O 1
ATOM 697 N N . ARG A 1 91 ? -9.120 13.002 8.025 1.00 90.50 91 ARG A N 1
ATOM 698 C CA . ARG A 1 91 ? -8.391 14.282 8.081 1.00 90.50 91 ARG A CA 1
ATOM 699 C C . ARG A 1 91 ? -7.606 14.481 9.377 1.00 90.50 91 ARG A C 1
ATOM 701 O O . ARG A 1 91 ? -6.547 15.092 9.327 1.00 90.50 91 ARG A O 1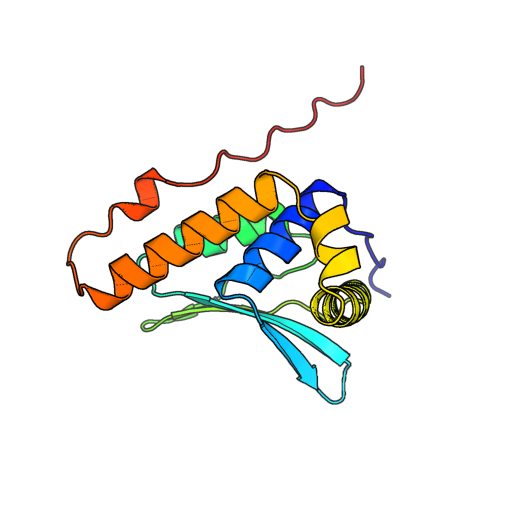
ATOM 708 N N . GLY A 1 92 ? -8.095 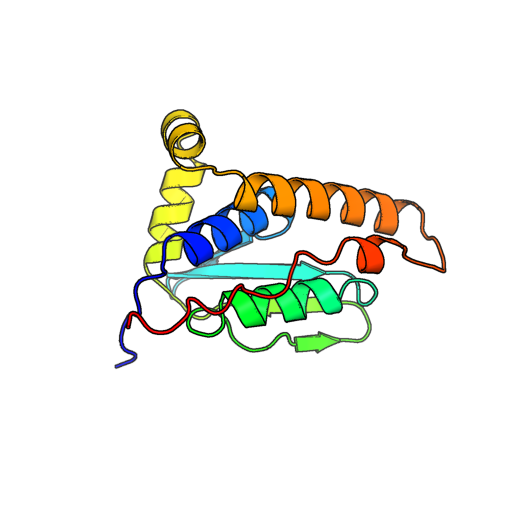13.959 10.502 1.00 90.81 92 GLY A N 1
ATOM 709 C CA . GLY A 1 92 ? -7.390 14.032 11.785 1.00 90.81 92 GLY A CA 1
ATOM 710 C C . GLY A 1 92 ? -6.173 13.105 11.889 1.00 90.81 92 GLY A C 1
ATOM 711 O O . GLY A 1 92 ? -5.315 13.327 12.735 1.00 90.81 92 GLY A O 1
ATOM 712 N N . ILE A 1 93 ? -6.089 12.077 11.036 1.00 90.81 93 ILE A N 1
ATOM 713 C CA . ILE A 1 93 ? -5.035 11.048 11.085 1.00 90.81 93 ILE A CA 1
ATOM 714 C C . ILE A 1 93 ? -4.037 11.197 9.933 1.00 90.81 93 ILE A C 1
ATOM 716 O O . ILE A 1 93 ? -2.867 10.842 10.083 1.00 90.81 93 ILE A O 1
ATOM 720 N N . VAL A 1 94 ? -4.472 11.702 8.775 1.00 94.75 94 VAL A N 1
ATOM 721 C CA . VAL A 1 94 ? -3.605 11.910 7.608 1.00 94.75 94 VAL A CA 1
ATOM 722 C C . VAL A 1 94 ? -2.486 12.885 7.964 1.00 94.75 94 VAL A C 1
ATOM 724 O O . VAL A 1 94 ? -2.704 14.074 8.179 1.00 94.75 94 VAL A O 1
ATOM 727 N N . GLY A 1 95 ? -1.266 12.365 7.985 1.00 93.44 95 GLY A N 1
ATOM 728 C CA . GLY A 1 95 ? -0.051 13.118 8.233 1.00 93.44 95 GLY A CA 1
ATOM 729 C C . GLY A 1 95 ? 0.760 13.385 6.961 1.00 93.44 95 GLY A C 1
ATOM 730 O O . GLY A 1 95 ? 0.413 12.943 5.859 1.00 93.44 95 GLY A O 1
ATOM 731 N N . PRO A 1 96 ? 1.906 14.076 7.101 1.00 92.81 96 PRO A N 1
ATOM 732 C CA . PRO A 1 96 ? 2.740 14.469 5.967 1.00 92.81 96 PRO A CA 1
ATOM 733 C C . PRO A 1 96 ? 3.261 13.295 5.128 1.00 92.81 96 PRO A C 1
ATOM 735 O O . PRO A 1 96 ? 3.414 13.431 3.915 1.00 92.81 96 PRO A O 1
ATOM 738 N N . GLU A 1 97 ? 3.546 12.144 5.743 1.00 91.94 97 GLU A N 1
ATOM 739 C CA . GLU A 1 97 ? 4.050 10.965 5.024 1.00 91.94 97 GLU A CA 1
ATOM 740 C C . GLU A 1 97 ? 2.972 10.341 4.128 1.00 91.94 97 GLU A C 1
ATOM 742 O O . GLU A 1 97 ? 3.251 10.054 2.961 1.00 91.94 97 GLU A O 1
ATOM 747 N N . ALA A 1 98 ? 1.726 10.247 4.608 1.00 94.19 98 ALA A N 1
ATOM 748 C CA . ALA A 1 98 ? 0.597 9.813 3.789 1.00 94.19 98 ALA A CA 1
ATOM 749 C C . ALA A 1 98 ? 0.353 10.764 2.607 1.00 94.19 98 ALA A C 1
ATOM 751 O O . ALA A 1 98 ? 0.200 10.307 1.475 1.00 94.19 98 ALA A O 1
ATOM 752 N N . ILE A 1 99 ? 0.387 12.082 2.845 1.00 94.50 99 ILE A N 1
ATOM 753 C CA . ILE A 1 99 ? 0.199 13.103 1.798 1.00 94.50 99 ILE A CA 1
ATOM 754 C C . ILE A 1 99 ? 1.301 13.016 0.737 1.00 94.50 99 ILE A C 1
ATOM 756 O O . ILE A 1 99 ? 1.010 13.041 -0.458 1.00 94.50 99 ILE A O 1
ATOM 760 N N . ARG A 1 100 ? 2.569 12.886 1.147 1.00 93.00 100 ARG A N 1
ATOM 761 C CA . ARG A 1 100 ? 3.699 12.747 0.211 1.00 93.00 100 ARG A CA 1
ATOM 762 C C . ARG A 1 100 ? 3.558 11.505 -0.657 1.00 93.00 100 ARG A C 1
ATOM 764 O O . ARG A 1 100 ? 3.768 11.582 -1.866 1.00 93.00 100 ARG A O 1
ATOM 771 N N . LEU A 1 101 ? 3.200 10.376 -0.051 1.00 94.25 101 LEU A N 1
ATOM 772 C CA . LEU A 1 101 ? 3.013 9.126 -0.774 1.00 94.25 101 LEU A CA 1
ATOM 773 C C . LEU A 1 101 ? 1.810 9.200 -1.728 1.00 94.25 101 LEU A C 1
ATOM 775 O O . LEU A 1 101 ? 1.907 8.757 -2.870 1.00 94.25 101 LEU A O 1
ATOM 779 N N . TRP A 1 102 ? 0.713 9.830 -1.309 1.00 94.81 102 TRP A N 1
ATOM 780 C CA . TRP A 1 102 ? -0.433 10.087 -2.179 1.00 94.81 102 TRP A CA 1
ATOM 781 C C . TRP A 1 102 ? -0.056 10.962 -3.385 1.00 94.81 102 TRP A C 1
ATOM 783 O O . TRP A 1 102 ? -0.312 10.583 -4.529 1.00 94.81 102 TRP A O 1
ATOM 793 N N . ALA A 1 103 ? 0.635 12.083 -3.154 1.00 93.19 103 ALA A N 1
ATOM 794 C CA . ALA A 1 103 ? 1.119 12.964 -4.217 1.00 93.19 103 ALA A CA 1
ATOM 795 C C . ALA A 1 103 ? 2.070 12.241 -5.186 1.00 93.19 103 ALA A C 1
ATOM 797 O O . ALA A 1 103 ? 2.052 12.497 -6.392 1.00 93.19 103 ALA A O 1
ATOM 798 N N . LEU A 1 104 ? 2.878 11.307 -4.676 1.00 93.00 104 LEU A N 1
ATOM 799 C CA . LEU A 1 104 ? 3.721 10.459 -5.504 1.00 93.00 104 LEU A CA 1
ATOM 800 C C . LEU A 1 104 ? 2.871 9.581 -6.430 1.00 93.00 104 LEU A C 1
ATOM 802 O O . LEU A 1 104 ? 3.094 9.620 -7.637 1.00 93.00 104 LEU A O 1
ATOM 806 N N . TYR A 1 105 ? 1.859 8.873 -5.915 1.00 94.19 105 TYR A N 1
ATOM 807 C CA . TYR A 1 105 ? 0.952 8.072 -6.751 1.00 94.19 105 TYR A CA 1
ATOM 808 C C . TYR A 1 105 ? 0.284 8.888 -7.865 1.00 94.19 105 TYR A C 1
ATOM 810 O O . TYR A 1 105 ? 0.235 8.419 -9.001 1.00 94.19 105 TYR A O 1
ATOM 818 N N . MET A 1 106 ? -0.134 10.127 -7.589 1.00 91.12 106 MET A N 1
ATOM 819 C CA . MET A 1 106 ? -0.703 11.011 -8.617 1.00 91.12 106 MET A CA 1
ATOM 820 C C . MET A 1 106 ? 0.292 11.309 -9.754 1.00 91.12 106 MET A C 1
ATOM 822 O O . MET A 1 106 ? -0.086 11.346 -10.926 1.00 91.12 106 MET A O 1
ATOM 826 N N . ARG A 1 107 ? 1.586 11.460 -9.442 1.00 89.56 107 ARG A N 1
ATOM 827 C CA . ARG A 1 107 ? 2.637 11.616 -10.465 1.00 89.56 107 ARG A CA 1
ATOM 828 C C . ARG A 1 107 ? 2.883 10.331 -11.253 1.00 89.56 107 ARG A C 1
ATOM 830 O O . ARG A 1 107 ? 3.155 10.401 -12.451 1.00 89.56 107 ARG A O 1
ATOM 837 N N . LEU A 1 108 ? 2.779 9.167 -10.609 1.00 90.06 108 LEU A N 1
ATOM 838 C CA . LEU A 1 108 ? 2.857 7.879 -11.304 1.00 90.06 108 LEU A CA 1
ATOM 839 C C . LEU A 1 108 ? 1.706 7.743 -12.313 1.00 90.06 108 LEU A C 1
ATOM 841 O O . LEU A 1 108 ? 1.955 7.366 -13.455 1.00 90.06 108 LEU A O 1
ATOM 845 N N . ASP A 1 109 ? 0.477 8.111 -11.934 1.00 88.06 109 ASP A N 1
ATOM 846 C CA . ASP A 1 109 ? -0.687 8.098 -12.834 1.00 88.06 109 ASP A CA 1
ATOM 847 C C . ASP A 1 109 ? -0.473 8.958 -14.086 1.00 88.06 109 ASP A C 1
ATOM 849 O O . ASP A 1 109 ? -0.876 8.593 -15.193 1.00 88.06 109 ASP A O 1
ATOM 853 N N . GLU A 1 110 ? 0.149 10.123 -13.936 1.00 86.62 110 GLU A N 1
ATOM 854 C CA . GLU A 1 110 ? 0.497 10.988 -15.062 1.00 86.62 110 GLU A CA 1
ATOM 855 C C . GLU A 1 110 ? 1.594 10.373 -15.945 1.00 86.62 110 GLU A C 1
ATOM 857 O O . GLU A 1 110 ? 1.465 10.345 -17.171 1.00 86.62 110 GLU A O 1
ATOM 862 N N . CYS A 1 111 ? 2.641 9.819 -15.330 1.00 87.81 111 CYS A N 1
ATOM 863 C CA . CYS A 1 111 ? 3.729 9.138 -16.030 1.00 87.81 111 CYS A CA 1
ATOM 864 C C . CYS A 1 111 ? 3.226 7.950 -16.868 1.00 87.81 111 CYS A C 1
ATOM 866 O O . CYS A 1 111 ? 3.601 7.792 -18.035 1.00 87.81 111 CYS A O 1
ATOM 868 N N . GLU A 1 112 ? 2.337 7.130 -16.305 1.00 87.00 112 GLU A N 1
ATOM 869 C CA . GLU A 1 112 ? 1.783 5.972 -17.009 1.00 87.00 112 GLU A CA 1
ATOM 870 C C . GLU A 1 112 ? 0.891 6.386 -18.181 1.00 87.00 112 GLU A C 1
ATOM 872 O O . GLU A 1 112 ? 0.980 5.777 -19.250 1.00 87.00 112 GLU A O 1
ATOM 877 N N . ARG A 1 113 ? 0.104 7.461 -18.028 1.00 85.50 113 ARG A N 1
ATOM 878 C CA . ARG A 1 113 ? -0.750 8.001 -19.099 1.00 85.50 113 ARG A CA 1
ATOM 879 C C . ARG A 1 113 ? 0.045 8.567 -20.272 1.00 85.50 113 ARG A C 1
ATOM 881 O O . ARG A 1 113 ? -0.356 8.377 -21.416 1.00 85.50 113 ARG A O 1
ATOM 888 N N . ARG A 1 114 ? 1.186 9.217 -20.019 1.00 83.06 114 ARG A N 1
ATOM 889 C CA . ARG A 1 114 ? 2.002 9.858 -21.068 1.00 83.06 114 ARG A CA 1
ATOM 890 C C . ARG A 1 114 ? 2.792 8.882 -21.953 1.00 83.06 114 ARG A C 1
ATOM 892 O O . ARG A 1 114 ? 3.442 9.334 -22.888 1.00 83.06 114 ARG A O 1
ATOM 899 N N . ARG A 1 115 ? 2.763 7.566 -21.678 1.00 69.50 115 ARG A N 1
ATOM 900 C CA . ARG A 1 115 ? 3.504 6.515 -22.420 1.00 69.50 115 ARG A CA 1
ATOM 901 C C . ARG A 1 115 ? 4.979 6.864 -22.698 1.00 69.50 115 ARG A C 1
ATOM 903 O O . ARG A 1 115 ? 5.547 6.456 -23.708 1.00 69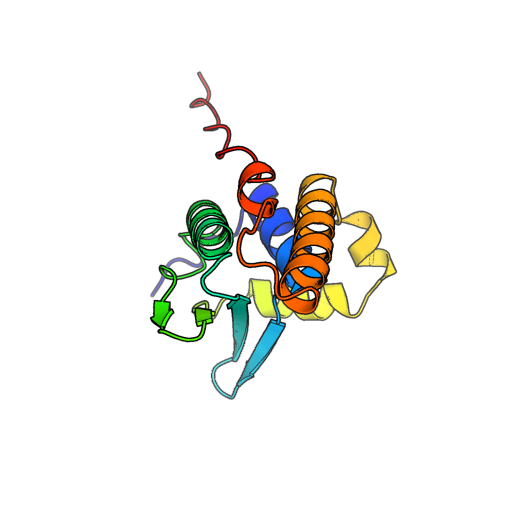.50 115 ARG A O 1
ATOM 910 N N . VAL A 1 116 ? 5.614 7.606 -21.791 1.00 71.44 116 VAL A N 1
ATOM 911 C CA . VAL A 1 116 ? 7.031 7.966 -21.911 1.00 71.44 116 VAL A CA 1
ATOM 912 C C . VAL A 1 116 ? 7.913 6.725 -21.754 1.00 71.44 116 VAL A C 1
ATOM 914 O O . VAL A 1 116 ? 7.650 5.874 -20.896 1.00 71.44 116 VAL A O 1
ATOM 917 N N . ARG A 1 117 ? 8.964 6.627 -22.581 1.00 63.84 117 ARG A N 1
ATOM 918 C CA . ARG A 1 117 ? 9.958 5.540 -22.504 1.00 63.84 117 ARG A CA 1
ATOM 919 C C . ARG A 1 117 ? 10.788 5.613 -21.220 1.00 63.84 117 ARG A C 1
ATOM 921 O O . ARG A 1 117 ? 11.136 4.576 -20.668 1.00 63.84 117 ARG A O 1
ATOM 928 N N . GLU A 1 118 ? 11.031 6.820 -20.713 1.00 69.75 118 GLU A N 1
ATOM 929 C CA . GLU A 1 118 ? 11.814 7.060 -19.500 1.00 69.75 118 GLU A CA 1
ATOM 930 C C . GLU A 1 118 ? 10.938 7.637 -18.385 1.00 69.75 118 GLU A C 1
ATOM 932 O O . GLU A 1 118 ? 10.433 8.758 -18.467 1.00 69.75 118 GLU A O 1
ATOM 937 N N . CYS A 1 119 ? 10.758 6.859 -17.319 1.00 72.19 119 CYS A N 1
ATOM 938 C CA . CYS A 1 119 ? 10.056 7.300 -16.122 1.00 72.19 119 CYS A CA 1
ATOM 939 C C . CYS A 1 119 ? 11.030 8.002 -15.166 1.00 72.19 119 CYS A C 1
ATOM 941 O O . CYS A 1 119 ? 11.912 7.370 -14.588 1.00 72.19 119 CYS A O 1
ATOM 943 N N . ARG A 1 120 ? 10.828 9.304 -14.932 1.00 79.31 120 ARG A N 1
ATOM 944 C CA . ARG A 1 120 ? 11.615 10.077 -13.951 1.00 79.31 120 ARG A CA 1
ATOM 945 C C . ARG A 1 120 ? 11.069 9.999 -12.523 1.00 79.31 120 ARG A C 1
ATOM 947 O O . ARG A 1 120 ? 11.688 10.531 -11.607 1.00 79.31 120 ARG A O 1
ATOM 954 N N . CYS A 1 121 ? 9.942 9.317 -12.299 1.00 82.75 121 CYS A N 1
ATOM 955 C CA . CYS A 1 121 ? 9.351 9.184 -10.964 1.00 82.75 121 CYS A CA 1
ATOM 956 C C . CYS A 1 121 ? 10.255 8.410 -9.995 1.00 82.75 121 CYS A C 1
ATOM 958 O O . CYS A 1 121 ? 10.152 8.625 -8.794 1.00 82.75 121 CYS A O 1
ATOM 960 N N . ALA A 1 122 ? 11.175 7.574 -10.493 1.00 71.81 122 ALA A N 1
ATOM 961 C CA . ALA A 1 122 ? 12.161 6.885 -9.658 1.00 71.81 122 ALA A CA 1
ATOM 962 C C . ALA A 1 122 ? 13.081 7.851 -8.885 1.00 71.81 122 ALA A C 1
ATOM 964 O O . ALA A 1 122 ? 13.516 7.527 -7.783 1.00 71.81 122 ALA A O 1
ATOM 965 N N . LEU A 1 123 ? 13.325 9.058 -9.412 1.00 75.19 123 LEU A N 1
ATOM 966 C CA . LEU A 1 123 ? 14.091 10.104 -8.719 1.00 75.19 123 LEU A CA 1
ATOM 967 C C . LEU A 1 123 ? 13.327 10.702 -7.529 1.00 75.19 123 LEU A C 1
ATOM 969 O O . LEU A 1 123 ? 13.922 11.333 -6.664 1.00 75.19 123 LEU A O 1
ATOM 973 N N . LEU A 1 124 ? 12.010 10.493 -7.474 1.00 77.44 124 LEU A N 1
ATOM 974 C CA . LEU A 1 124 ? 11.136 10.926 -6.385 1.00 77.44 124 LEU A CA 1
ATOM 975 C C . LEU A 1 124 ? 10.955 9.830 -5.330 1.00 77.44 124 LEU A C 1
ATOM 977 O O . LEU A 1 124 ? 9.998 9.889 -4.554 1.00 77.44 124 LEU A O 1
ATOM 981 N N . ARG A 1 125 ? 11.826 8.807 -5.325 1.00 74.25 125 ARG A N 1
ATOM 982 C CA . ARG A 1 125 ? 11.772 7.719 -4.349 1.00 74.25 125 ARG A CA 1
ATOM 983 C C . ARG A 1 125 ? 11.696 8.324 -2.943 1.00 74.25 125 ARG A C 1
ATOM 985 O O . ARG A 1 125 ? 12.570 9.119 -2.589 1.00 74.25 125 ARG A O 1
ATOM 992 N N . PRO A 1 126 ? 10.673 7.978 -2.141 1.00 70.56 126 PRO A N 1
ATOM 993 C CA . PRO A 1 126 ? 10.610 8.460 -0.776 1.00 70.56 126 PRO A CA 1
ATOM 994 C C . PRO A 1 126 ? 11.871 8.013 -0.030 1.00 70.56 126 PRO A C 1
ATOM 996 O O . PRO A 1 126 ? 12.431 6.958 -0.359 1.00 70.56 126 PRO A O 1
ATOM 999 N N . PRO A 1 127 ? 12.332 8.786 0.965 1.00 67.94 127 PRO A N 1
ATOM 1000 C CA . PRO A 1 127 ? 13.557 8.459 1.673 1.00 67.94 127 P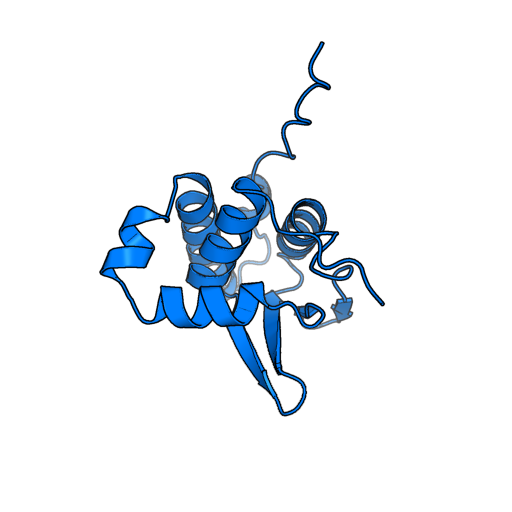RO A CA 1
ATOM 1001 C C . PRO A 1 127 ? 13.499 7.025 2.226 1.00 67.94 127 PRO A C 1
ATOM 1003 O O . PRO A 1 127 ? 12.410 6.534 2.579 1.00 67.94 127 PRO A O 1
ATOM 1006 N N . PRO A 1 128 ? 14.654 6.335 2.297 1.00 59.62 128 PRO A N 1
ATOM 1007 C CA . PRO A 1 128 ? 14.735 5.083 3.031 1.00 59.62 128 PRO A CA 1
ATOM 1008 C C . PRO A 1 128 ? 14.268 5.323 4.475 1.00 59.62 128 PRO A C 1
ATOM 1010 O O . PRO A 1 128 ? 14.333 6.462 4.956 1.00 59.62 128 PRO A O 1
ATOM 1013 N N . PRO A 1 129 ? 13.746 4.295 5.164 1.00 52.84 129 PRO A N 1
ATOM 1014 C CA . PRO A 1 129 ? 13.351 4.451 6.555 1.00 52.84 129 PRO A CA 1
ATOM 1015 C C . PRO A 1 129 ? 14.517 5.058 7.338 1.00 52.84 129 PRO A C 1
ATOM 1017 O O . PRO A 1 129 ? 15.645 4.569 7.259 1.00 52.84 129 PRO A O 1
ATOM 1020 N N . ARG A 1 130 ? 14.252 6.132 8.093 1.00 55.12 130 ARG A N 1
ATOM 1021 C CA . ARG A 1 130 ? 15.133 6.463 9.210 1.00 55.12 130 ARG A CA 1
ATOM 1022 C C . ARG A 1 130 ? 15.059 5.237 10.105 1.00 55.12 130 ARG A C 1
ATOM 1024 O O . ARG A 1 130 ? 13.988 4.963 10.643 1.00 55.12 130 ARG A O 1
ATOM 1031 N N . MET A 1 131 ? 16.142 4.468 10.200 1.00 45.09 131 MET A N 1
ATOM 1032 C CA . MET A 1 131 ? 16.273 3.545 11.318 1.00 45.09 131 MET A CA 1
ATOM 1033 C C . MET A 1 131 ? 16.052 4.413 12.551 1.00 45.09 131 MET A C 1
ATOM 1035 O O . MET A 1 131 ? 16.800 5.369 12.762 1.00 45.09 131 MET A O 1
ATOM 1039 N N . LEU A 1 132 ? 14.968 4.168 13.290 1.00 41.94 132 LEU A N 1
ATOM 1040 C CA . LEU A 1 132 ? 14.893 4.655 14.656 1.00 41.94 132 LEU A CA 1
ATOM 1041 C C . LEU A 1 132 ? 16.162 4.102 15.294 1.00 41.94 132 LEU A C 1
ATOM 1043 O O . LEU A 1 132 ? 16.328 2.883 15.369 1.00 41.94 132 LEU A O 1
ATOM 1047 N N . ALA A 1 133 ? 17.108 4.993 15.598 1.00 34.56 133 ALA A N 1
ATOM 1048 C CA . ALA A 1 133 ? 18.270 4.614 16.374 1.00 34.56 133 ALA A CA 1
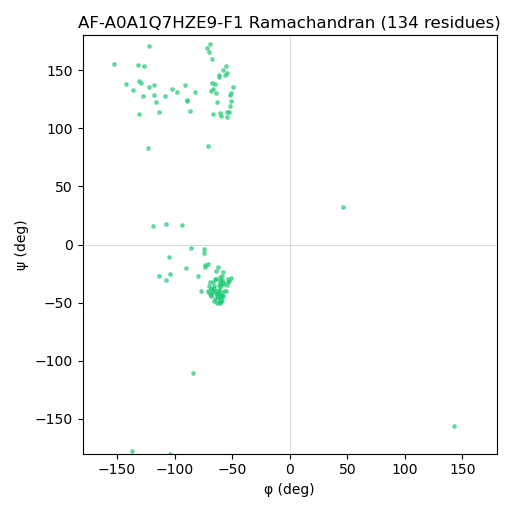ATOM 1049 C C . ALA A 1 133 ? 17.736 3.862 17.601 1.00 34.56 133 ALA A C 1
ATOM 1051 O O . ALA A 1 133 ? 16.711 4.291 18.150 1.00 34.56 133 ALA A O 1
ATOM 1052 N N . PRO A 1 134 ? 18.339 2.723 17.983 1.00 32.59 134 PRO A N 1
ATOM 1053 C CA . PRO A 1 134 ? 17.955 2.079 19.227 1.00 32.59 134 PRO A CA 1
ATOM 1054 C C . PRO A 1 134 ? 18.008 3.149 20.316 1.00 32.59 134 PRO A C 1
ATOM 1056 O O . PRO A 1 134 ? 18.958 3.930 20.358 1.00 32.59 134 PRO A O 1
ATOM 1059 N N . ALA A 1 135 ? 16.938 3.250 21.104 1.00 37.34 135 ALA A N 1
ATOM 1060 C CA . ALA A 1 135 ? 16.913 4.143 22.248 1.00 37.34 135 ALA A CA 1
ATOM 1061 C C . ALA A 1 135 ? 18.129 3.802 23.122 1.00 37.34 135 ALA A C 1
ATOM 1063 O O . ALA A 1 135 ? 18.236 2.667 23.590 1.00 37.34 135 ALA A O 1
ATOM 1064 N N . SER A 1 136 ? 19.066 4.747 23.218 1.00 41.62 136 SER A N 1
ATOM 1065 C CA . SER A 1 136 ? 20.202 4.694 24.138 1.00 41.62 136 SER A CA 1
ATOM 1066 C C . SER A 1 136 ? 19.739 4.854 25.577 1.00 41.62 136 SER A C 1
ATOM 1068 O O . SER A 1 136 ? 18.780 5.633 25.794 1.00 41.62 136 SER A O 1
#

Nearest PDB structures (foldseek):
  4z20-assembly1_A  TM=4.053E-01  e=2.714E-02  Sordaria macrospora k-hell
  3eh8-assembly3_G  TM=4.489E-01  e=5.901E-02  Aspergillus nidulans
  3uvf-assembly2_B  TM=4.360E-01  e=4.646E-02  Trichoderma reesei
  4z1z-assembly2_B  TM=3.766E-01  e=3.247E-02  Sordaria macrospora k-hell
  4z1z-assembly1_A  TM=3.627E-01  e=6.650E-02  Sordaria macrospora k-hell

Radius of gyration: 15.18 Å; Cα contacts (8 Å, |Δi|>4): 167; chains: 1; bounding box: 36×33×47 Å

pLDDT: mean 85.21, std 14.68, range [32.59, 96.5]

Foldseek 3Di:
DQDQPDQDLLLVLLVLLQPLFAWDWDQDPVGTKIKGKAAPLCVLVQQLNCLRQVSFWPRWDDDPGIIMIITDDHVVSVVVVVCVVPVVNVVVSNDPSSVLSNVLSVLRVVQVVVPDPDDPSVVVRDDRDPPPDPDD

Sequence (136 aa):
MARRIAPDPAQVQVLIGTLLGRGRLVANAEGVHLALALDPRHAWLAEWTYQRLAPLVPAPVRSRARVLIRSERHPIYGELASLLCSPGLLRGIVGPEAIRLWALYMRLDECERRRVRECRCALLRPPPPRMLAPAS